Protein AF-A0A1B9I1K2-F1 (afdb_monomer_lite)

pLDDT: mean 74.82, std 20.86, range [28.86, 96.25]

Sequence (168 aa):
MLISPSKIHSNLISLLSTNYKKGPHTALLIYPNGQLVSSANLPSDDYEDDDEDNQSNGKLKGQEELEEEEEEEEPYLEIQERFRLLLGLASQWDRQDSGKMECELGKLHFKFIQLPISPLVSSIGKESLPSVKNQFIDGFILILNSTKNVEWKILLNKSEEFKKNWDS

Structure (mmCIF, N/CA/C/O backbone):
data_AF-A0A1B9I1K2-F1
#
_entry.id   AF-A0A1B9I1K2-F1
#
loop_
_atom_site.group_PDB
_atom_site.id
_atom_site.type_symbol
_atom_site.label_atom_id
_atom_site.label_alt_id
_atom_site.label_comp_id
_atom_site.label_asym_id
_atom_site.label_entity_id
_atom_site.label_seq_id
_atom_site.pdbx_PDB_ins_code
_atom_site.Cartn_x
_atom_site.Cartn_y
_atom_site.Cartn_z
_atom_site.occupancy
_atom_site.B_iso_or_equiv
_atom_site.auth_seq_id
_atom_site.auth_comp_id
_atom_site.auth_asym_id
_atom_site.auth_atom_id
_atom_site.pdbx_PDB_model_num
ATOM 1 N N . MET A 1 1 ? -15.874 9.527 14.634 1.00 48.28 1 MET A N 1
ATOM 2 C CA . MET A 1 1 ? -15.230 10.078 13.426 1.00 48.28 1 MET A CA 1
ATOM 3 C C . MET A 1 1 ? -15.673 9.206 12.260 1.00 48.28 1 MET A C 1
ATOM 5 O O . MET A 1 1 ? -15.314 8.038 12.232 1.00 48.28 1 MET A O 1
ATOM 9 N N . LEU A 1 2 ? -16.574 9.695 11.402 1.00 56.84 2 LEU A N 1
ATOM 10 C CA . LEU A 1 2 ? -16.981 8.955 10.202 1.00 56.84 2 LEU A CA 1
ATOM 11 C C . LEU A 1 2 ? -15.879 9.154 9.160 1.00 56.84 2 LEU A C 1
ATOM 13 O O . LEU A 1 2 ? -15.624 10.282 8.744 1.00 56.84 2 LEU A O 1
ATOM 17 N N . ILE A 1 3 ? -15.178 8.081 8.803 1.00 70.25 3 ILE A N 1
ATOM 18 C CA . ILE A 1 3 ? -14.102 8.139 7.815 1.00 70.25 3 ILE A CA 1
ATOM 19 C C . ILE A 1 3 ? -14.754 8.203 6.428 1.00 70.25 3 ILE A C 1
ATOM 21 O O . ILE A 1 3 ? -15.474 7.289 6.037 1.00 70.25 3 ILE A O 1
ATOM 25 N N . SER A 1 4 ? -14.538 9.301 5.699 1.00 83.62 4 SER A N 1
ATOM 26 C CA . SER A 1 4 ? -15.088 9.482 4.350 1.00 83.62 4 SER A CA 1
ATOM 27 C C . SER A 1 4 ? -14.303 8.646 3.328 1.00 83.62 4 SER A C 1
ATOM 29 O O . SER A 1 4 ? -13.087 8.842 3.226 1.00 83.62 4 SER A O 1
ATOM 31 N N . PRO A 1 5 ? -14.960 7.779 2.529 1.00 85.38 5 PRO A N 1
ATOM 32 C CA . PRO A 1 5 ? -14.295 7.003 1.478 1.00 85.38 5 PRO A CA 1
ATOM 33 C C . PRO A 1 5 ? -13.502 7.872 0.495 1.00 85.38 5 PRO A C 1
ATOM 35 O O . PRO A 1 5 ? -12.379 7.527 0.133 1.00 85.38 5 PRO A O 1
ATOM 38 N N . SER A 1 6 ? -14.036 9.042 0.130 1.00 87.25 6 SER A N 1
ATOM 39 C CA . SER A 1 6 ? -13.354 9.993 -0.753 1.00 87.25 6 SER A CA 1
ATOM 40 C C . SER A 1 6 ? -12.082 10.553 -0.114 1.00 87.25 6 SER A C 1
ATOM 42 O O . SER A 1 6 ? -11.058 10.622 -0.782 1.00 87.25 6 SER A O 1
ATOM 44 N N . LYS A 1 7 ? -12.106 10.879 1.191 1.00 87.50 7 LYS A N 1
ATOM 45 C CA . LYS A 1 7 ? -10.910 11.356 1.916 1.00 87.50 7 LYS A CA 1
ATOM 46 C C . LYS A 1 7 ? -9.831 10.270 1.959 1.00 87.50 7 LYS A C 1
ATOM 48 O O . LYS A 1 7 ? -8.667 10.576 1.726 1.00 87.50 7 LYS A O 1
ATOM 53 N N . ILE A 1 8 ? -10.208 9.007 2.207 1.00 89.75 8 ILE A N 1
ATOM 54 C CA . ILE A 1 8 ? -9.259 7.879 2.167 1.00 89.75 8 ILE A CA 1
ATOM 55 C C . ILE A 1 8 ? -8.617 7.790 0.784 1.00 89.75 8 ILE A C 1
ATOM 57 O O . ILE A 1 8 ? -7.398 7.726 0.679 1.00 89.75 8 ILE A O 1
ATOM 61 N N . HIS A 1 9 ? -9.433 7.779 -0.269 1.00 91.38 9 HIS A N 1
ATOM 62 C CA . HIS A 1 9 ? -8.939 7.603 -1.627 1.00 91.38 9 HIS A CA 1
ATOM 63 C C . HIS A 1 9 ? -8.019 8.755 -2.060 1.00 91.38 9 HIS A C 1
ATOM 65 O O . HIS A 1 9 ? -6.927 8.498 -2.558 1.00 91.38 9 HIS A O 1
ATOM 71 N N . SER A 1 10 ? -8.387 10.011 -1.781 1.00 90.94 10 SER A N 1
ATOM 72 C CA . SER A 1 10 ? -7.520 11.171 -2.033 1.00 90.94 10 SER A CA 1
ATOM 73 C C . SER A 1 10 ? -6.195 11.087 -1.270 1.00 90.94 10 SER A C 1
ATOM 75 O O . SER A 1 10 ? -5.147 11.370 -1.846 1.00 90.94 10 SER A O 1
ATOM 77 N N . ASN A 1 11 ? -6.226 10.642 -0.009 1.00 92.25 11 ASN A N 1
ATOM 78 C CA . ASN A 1 11 ? -5.013 10.420 0.777 1.00 92.25 11 ASN A CA 1
ATOM 79 C C . ASN A 1 11 ? -4.145 9.290 0.210 1.00 92.25 11 ASN A C 1
ATOM 81 O O . ASN A 1 11 ? -2.932 9.368 0.327 1.00 92.25 11 ASN A O 1
ATOM 85 N N . LEU A 1 12 ? -4.729 8.235 -0.370 1.00 93.44 12 LEU A N 1
ATOM 86 C CA . LEU A 1 12 ? -3.958 7.169 -1.020 1.00 93.44 12 LEU A CA 1
ATOM 87 C C . LEU A 1 12 ? -3.314 7.665 -2.319 1.00 93.44 12 LEU A C 1
ATOM 89 O O . LEU A 1 12 ? -2.138 7.394 -2.543 1.00 93.44 12 LEU A O 1
ATOM 93 N N . ILE A 1 13 ? -4.047 8.429 -3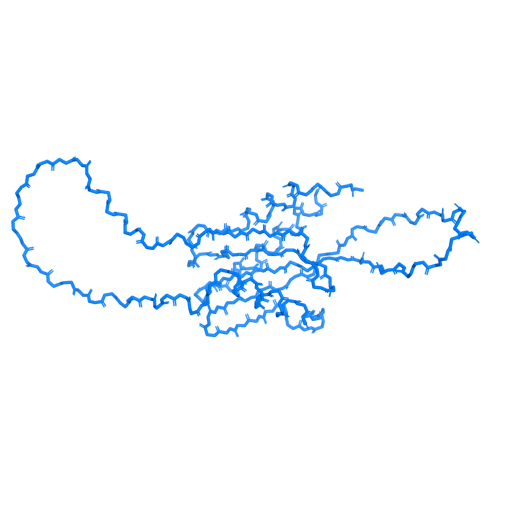.136 1.00 92.75 13 ILE A N 1
ATOM 94 C CA . ILE A 1 13 ? -3.522 9.020 -4.376 1.00 92.75 13 ILE A CA 1
ATOM 95 C C . ILE A 1 13 ? -2.326 9.934 -4.086 1.00 92.75 13 ILE A C 1
ATOM 97 O O . ILE A 1 13 ? -1.327 9.860 -4.793 1.00 92.75 13 ILE A O 1
ATOM 101 N N . SER A 1 14 ? -2.375 10.754 -3.030 1.00 92.88 14 SER A N 1
ATOM 102 C CA . SER A 1 14 ? -1.276 11.679 -2.702 1.00 92.88 14 SER A CA 1
ATOM 103 C C . SER A 1 14 ? 0.032 10.983 -2.291 1.00 92.88 14 SER A C 1
ATOM 105 O O . SER A 1 14 ? 1.093 11.615 -2.234 1.00 92.88 14 SER A O 1
ATOM 107 N N . LEU A 1 15 ? -0.017 9.684 -1.979 1.00 92.50 15 LEU A N 1
ATOM 108 C CA . LEU A 1 15 ? 1.186 8.896 -1.709 1.00 92.50 15 LEU A CA 1
ATOM 109 C C . L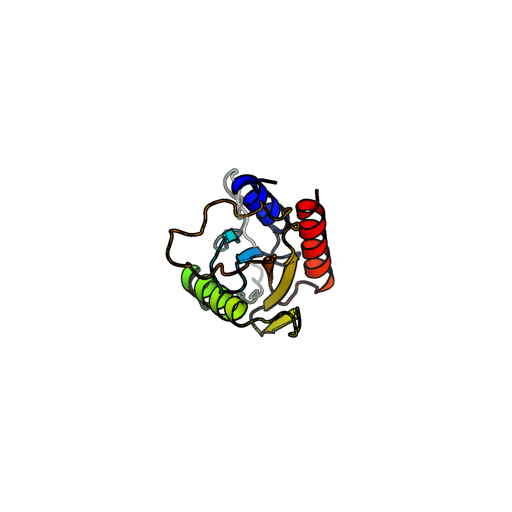EU A 1 15 ? 1.903 8.479 -2.987 1.00 92.50 15 LEU A C 1
ATOM 111 O O . LEU A 1 15 ? 3.113 8.246 -2.929 1.00 92.50 15 LEU A O 1
ATOM 115 N N . LEU A 1 16 ? 1.170 8.371 -4.095 1.00 92.44 16 LEU A N 1
ATOM 116 C CA . LEU A 1 16 ? 1.683 7.840 -5.346 1.00 92.44 16 LEU A CA 1
ATOM 117 C C . LEU A 1 16 ? 2.622 8.839 -6.023 1.00 92.44 16 LEU A C 1
ATOM 119 O O . LEU A 1 16 ? 2.474 10.055 -5.893 1.00 92.44 16 LEU A O 1
ATOM 123 N N . SER A 1 17 ? 3.608 8.315 -6.746 1.00 87.00 17 SER A N 1
ATOM 124 C CA . SER A 1 17 ? 4.509 9.112 -7.571 1.00 87.00 17 SER A CA 1
ATOM 125 C C . SER A 1 17 ? 4.275 8.803 -9.038 1.00 87.00 17 SER A C 1
ATOM 127 O O . SER A 1 17 ? 4.357 7.646 -9.437 1.00 87.00 17 SER A O 1
ATOM 129 N N . THR A 1 18 ? 4.052 9.845 -9.839 1.00 83.56 18 THR A N 1
ATOM 130 C CA . THR A 1 18 ? 3.969 9.741 -11.305 1.00 83.56 18 THR A CA 1
ATOM 131 C C . THR A 1 18 ? 5.257 9.205 -11.925 1.00 83.56 18 THR A C 1
ATOM 133 O O . THR A 1 18 ? 5.226 8.617 -12.994 1.00 83.56 18 THR A O 1
ATOM 136 N N . ASN A 1 19 ? 6.392 9.344 -11.233 1.00 82.56 19 ASN A N 1
ATOM 137 C CA . ASN A 1 19 ? 7.640 8.703 -11.615 1.00 82.56 19 ASN A CA 1
ATOM 138 C C . ASN A 1 19 ? 7.861 7.448 -10.755 1.00 82.56 19 ASN A C 1
ATOM 140 O O . ASN A 1 19 ? 8.227 7.536 -9.579 1.00 82.56 19 ASN A O 1
ATOM 144 N N . TYR A 1 20 ? 7.690 6.277 -11.366 1.00 77.94 20 TYR A N 1
ATOM 145 C CA . TYR A 1 20 ? 7.806 4.963 -10.722 1.00 77.94 20 TYR A CA 1
ATOM 146 C C . TYR A 1 20 ? 9.206 4.656 -10.156 1.00 77.94 20 TYR A C 1
ATOM 148 O O . TYR A 1 20 ? 9.345 3.772 -9.306 1.00 77.94 20 TYR A O 1
ATOM 156 N N . LYS A 1 21 ? 10.246 5.394 -10.575 1.00 80.06 21 LYS A N 1
ATOM 157 C CA . LYS A 1 21 ? 11.607 5.316 -10.008 1.00 80.06 21 LYS A CA 1
ATOM 158 C C . LYS A 1 21 ? 11.746 6.140 -8.719 1.00 80.06 21 LYS A C 1
ATOM 160 O O . LYS A 1 21 ? 12.713 5.969 -7.981 1.00 80.06 21 LYS A O 1
ATOM 165 N N . LYS A 1 22 ? 10.793 7.033 -8.423 1.00 85.19 22 LYS A N 1
ATOM 166 C CA . LYS A 1 22 ? 10.856 7.990 -7.302 1.00 85.19 22 LYS A CA 1
ATOM 167 C C . LYS A 1 22 ? 9.892 7.691 -6.156 1.00 85.19 22 LYS A C 1
ATOM 169 O O . LYS A 1 22 ? 10.003 8.328 -5.111 1.00 85.19 22 LYS A O 1
ATOM 174 N N . GLY A 1 23 ? 8.960 6.753 -6.303 1.00 89.62 23 GLY A N 1
ATOM 175 C CA . GLY A 1 23 ? 8.005 6.452 -5.241 1.00 89.62 23 GLY A CA 1
ATOM 176 C C . GLY A 1 23 ? 7.058 5.299 -5.557 1.00 89.62 23 GLY A C 1
ATOM 177 O O . GLY A 1 23 ? 7.222 4.621 -6.569 1.00 89.62 23 GLY A O 1
ATOM 178 N N . PRO A 1 24 ? 6.080 5.045 -4.672 1.00 92.25 24 PRO A N 1
ATOM 179 C CA . PRO A 1 24 ? 5.112 3.983 -4.888 1.00 92.25 24 PRO A CA 1
ATOM 180 C C . PRO A 1 24 ? 4.176 4.329 -6.048 1.00 92.25 24 PRO A C 1
ATOM 182 O O . PRO A 1 24 ? 3.746 5.473 -6.185 1.00 92.25 24 PRO A O 1
ATOM 185 N N . HIS A 1 25 ? 3.840 3.329 -6.856 1.00 90.94 25 HIS A N 1
ATOM 186 C CA . HIS A 1 25 ? 2.877 3.454 -7.956 1.00 90.94 25 HIS A CA 1
ATOM 187 C C . HIS A 1 25 ? 1.503 2.875 -7.589 1.00 90.94 25 HIS A C 1
ATOM 189 O O . HIS A 1 25 ? 0.494 3.263 -8.172 1.00 90.94 25 HIS A O 1
ATOM 195 N N . THR A 1 26 ? 1.440 2.006 -6.572 1.00 92.19 26 THR A N 1
ATOM 196 C CA . THR A 1 26 ? 0.182 1.451 -6.052 1.00 92.19 26 THR A CA 1
ATOM 197 C C . THR A 1 26 ? 0.127 1.571 -4.532 1.00 92.19 26 THR A C 1
ATOM 199 O O . THR A 1 26 ? 1.109 1.305 -3.837 1.00 92.19 26 THR A O 1
ATOM 202 N N . ALA A 1 27 ? -1.041 1.933 -4.006 1.00 94.62 27 ALA A N 1
ATOM 203 C CA . ALA A 1 27 ? -1.323 1.994 -2.580 1.00 94.62 27 ALA A CA 1
ATOM 204 C C . ALA A 1 27 ? -2.661 1.313 -2.274 1.00 94.62 27 ALA A C 1
ATOM 206 O O . ALA A 1 27 ? -3.674 1.594 -2.918 1.00 94.62 27 ALA A O 1
ATOM 207 N N . LEU A 1 28 ? -2.677 0.432 -1.277 1.00 94.75 28 LEU A N 1
ATOM 208 C CA . LEU A 1 28 ? -3.863 -0.307 -0.848 1.00 94.75 28 LEU A CA 1
ATOM 209 C C . LEU A 1 28 ? -4.120 -0.057 0.632 1.00 94.75 28 LEU A C 1
ATOM 211 O O . LEU A 1 28 ? -3.190 -0.017 1.434 1.00 94.75 28 LEU A O 1
ATOM 215 N N . LEU A 1 29 ? -5.390 0.049 0.998 1.00 93.88 29 LEU A N 1
ATOM 216 C CA . LEU A 1 29 ? -5.847 -0.017 2.374 1.00 93.88 29 LEU A CA 1
ATOM 217 C C . LEU A 1 29 ? -6.770 -1.224 2.500 1.00 93.88 29 LEU A C 1
ATOM 219 O O . LEU A 1 29 ? -7.798 -1.295 1.821 1.00 93.88 29 LEU A O 1
ATOM 223 N N . ILE A 1 30 ? -6.404 -2.169 3.359 1.00 91.69 30 ILE A N 1
ATOM 224 C CA . ILE A 1 30 ? -7.164 -3.401 3.574 1.00 91.69 30 ILE A CA 1
ATOM 225 C C . ILE A 1 30 ? -7.495 -3.589 5.051 1.00 91.69 30 ILE A C 1
ATOM 227 O O . ILE A 1 30 ? -6.826 -3.066 5.944 1.00 91.69 30 ILE A O 1
ATOM 231 N N . TYR A 1 31 ? -8.522 -4.378 5.315 1.00 88.75 31 TYR A N 1
ATOM 232 C CA . TYR A 1 31 ? -8.743 -4.975 6.620 1.00 88.75 31 TYR A CA 1
ATOM 233 C C . TYR A 1 31 ? -7.724 -6.099 6.881 1.00 88.75 31 TYR A C 1
ATOM 235 O O . TYR A 1 31 ? -7.269 -6.741 5.933 1.00 88.75 31 TYR A O 1
ATOM 243 N N . PRO A 1 32 ? -7.427 -6.429 8.153 1.00 84.44 32 PRO A N 1
ATOM 244 C CA . PRO A 1 32 ? -6.553 -7.555 8.500 1.00 84.44 32 PRO A CA 1
ATOM 245 C C . PRO A 1 32 ? -7.024 -8.923 7.986 1.00 84.44 32 PRO A C 1
ATOM 247 O O . PRO A 1 32 ? -6.243 -9.857 7.917 1.00 84.44 32 PRO A O 1
ATOM 250 N N . ASN A 1 33 ? -8.300 -9.056 7.618 1.00 83.38 33 ASN A N 1
ATOM 251 C CA . ASN A 1 33 ? -8.848 -10.265 7.000 1.00 83.38 33 ASN A CA 1
ATOM 252 C C . ASN A 1 33 ? -8.639 -10.319 5.469 1.00 83.38 33 ASN A C 1
ATOM 254 O O . ASN A 1 33 ? -9.225 -11.176 4.811 1.00 83.38 33 ASN A O 1
ATOM 258 N N . GLY A 1 34 ? -7.879 -9.382 4.890 1.00 82.81 34 GLY A N 1
ATOM 259 C CA . GLY A 1 34 ? -7.617 -9.301 3.452 1.00 82.81 34 GLY A CA 1
ATOM 260 C C . GLY A 1 34 ? -8.689 -8.572 2.635 1.00 82.81 34 GLY A C 1
ATOM 261 O O . GLY A 1 34 ? -8.547 -8.455 1.419 1.00 82.81 34 GLY A O 1
ATOM 262 N N . GLN A 1 35 ? -9.762 -8.066 3.254 1.00 87.44 35 GLN A N 1
ATOM 263 C CA . GLN A 1 35 ? -10.804 -7.334 2.527 1.00 87.44 35 GLN A CA 1
ATOM 264 C C . GLN A 1 35 ? -10.332 -5.928 2.142 1.00 87.44 35 GLN A C 1
ATOM 266 O O . GLN A 1 35 ? -9.890 -5.154 2.990 1.00 87.44 35 GLN A O 1
ATOM 271 N N . LEU A 1 36 ? -10.471 -5.576 0.863 1.00 89.69 36 LEU A N 1
ATOM 272 C CA . LEU A 1 36 ? -10.118 -4.254 0.351 1.00 89.69 36 LEU A CA 1
ATOM 273 C C . LEU A 1 36 ? -11.063 -3.172 0.891 1.00 89.69 36 LEU A C 1
ATOM 275 O O . LEU A 1 36 ? -12.282 -3.303 0.804 1.00 89.69 36 LEU A O 1
ATOM 279 N N . VAL A 1 37 ? -10.487 -2.080 1.397 1.00 90.62 37 VAL A N 1
ATOM 280 C CA . VAL A 1 37 ? -11.214 -0.871 1.818 1.00 90.62 37 VAL A CA 1
ATOM 281 C C . VAL A 1 37 ? -11.146 0.186 0.726 1.00 90.62 37 VAL A C 1
ATOM 283 O O . VAL A 1 37 ? -12.161 0.756 0.338 1.00 90.62 37 VAL A O 1
ATOM 286 N N . SER A 1 38 ? -9.933 0.473 0.254 1.00 92.56 38 SER A N 1
ATOM 287 C CA . SER A 1 38 ? -9.676 1.448 -0.801 1.00 92.56 38 SER A CA 1
ATOM 288 C C . SER A 1 38 ? -8.341 1.150 -1.475 1.00 92.56 38 SER A C 1
ATOM 290 O O . SER A 1 38 ? -7.433 0.590 -0.862 1.00 92.56 38 SER A O 1
ATOM 292 N N . SER A 1 39 ? -8.223 1.534 -2.737 1.00 92.62 39 SER A N 1
ATOM 293 C CA . SER A 1 39 ? -7.016 1.378 -3.543 1.00 92.62 39 SER A CA 1
ATOM 294 C C . SER A 1 39 ? -6.792 2.622 -4.381 1.00 92.62 39 SER A C 1
ATOM 296 O O . SER A 1 39 ? -7.748 3.242 -4.850 1.00 92.62 39 SER A O 1
ATOM 298 N N . ALA A 1 40 ? -5.530 2.946 -4.612 1.00 91.94 40 ALA A N 1
ATOM 299 C CA . ALA A 1 40 ? -5.107 3.896 -5.619 1.00 91.94 40 ALA A CA 1
ATOM 300 C C . ALA A 1 40 ? -3.981 3.257 -6.431 1.00 91.94 40 ALA A C 1
ATOM 302 O O . ALA A 1 40 ? -3.072 2.641 -5.873 1.00 91.94 40 ALA A O 1
ATOM 303 N N . ASN A 1 41 ? -4.063 3.389 -7.747 1.00 89.56 41 ASN A N 1
ATOM 304 C CA . ASN A 1 41 ? -3.035 2.944 -8.667 1.00 89.56 41 ASN A CA 1
ATOM 305 C C . ASN A 1 41 ? -2.877 4.015 -9.734 1.00 89.56 41 ASN A C 1
ATOM 307 O O . ASN A 1 41 ? -3.886 4.533 -10.217 1.00 89.56 41 ASN A O 1
ATOM 311 N N . LEU A 1 42 ? -1.641 4.334 -10.090 1.00 82.94 42 LEU A N 1
ATOM 312 C CA . LEU A 1 42 ? -1.400 5.057 -11.327 1.00 82.94 42 LEU A CA 1
ATOM 313 C C . LEU A 1 42 ? -1.519 4.048 -12.471 1.00 82.94 42 LEU A C 1
ATOM 315 O O . LEU A 1 42 ? -1.013 2.927 -12.321 1.00 82.94 42 LEU A O 1
ATOM 319 N N . PRO A 1 43 ? -2.235 4.379 -13.561 1.00 66.50 43 PRO A N 1
ATOM 320 C CA . PRO A 1 43 ? -2.159 3.558 -14.753 1.00 66.50 43 PRO A CA 1
ATOM 321 C C . PRO A 1 43 ? -0.676 3.400 -15.095 1.00 66.50 43 PRO A C 1
ATOM 323 O O . PRO A 1 43 ? 0.106 4.349 -15.020 1.00 66.50 43 PRO A O 1
ATOM 326 N N . SER A 1 44 ? -0.273 2.155 -15.333 1.00 58.75 44 SER A N 1
ATOM 327 C CA . SER A 1 44 ? 0.940 1.911 -16.096 1.00 58.75 44 SER A CA 1
ATOM 328 C C . SER A 1 44 ? 0.538 2.356 -17.489 1.00 58.75 44 SER A C 1
ATOM 330 O O . SER A 1 44 ? -0.090 1.571 -18.188 1.00 58.75 44 SER A O 1
ATOM 332 N N . ASP A 1 45 ? 0.681 3.645 -17.789 1.00 47.91 45 ASP A N 1
ATOM 333 C CA . ASP A 1 45 ? 0.520 4.079 -19.165 1.00 47.91 45 ASP A CA 1
ATOM 334 C C . ASP A 1 45 ? 1.552 3.264 -19.941 1.00 47.91 45 ASP A C 1
ATOM 336 O O . ASP A 1 45 ? 2.735 3.228 -19.577 1.00 47.91 45 ASP A O 1
ATOM 340 N N . ASP A 1 46 ? 1.040 2.491 -20.898 1.00 42.66 46 ASP A N 1
ATOM 341 C CA . ASP A 1 46 ? 1.831 1.883 -21.952 1.00 42.66 46 ASP A CA 1
ATOM 342 C C . ASP A 1 46 ? 2.811 2.940 -22.457 1.00 42.66 46 ASP A C 1
ATOM 344 O O . ASP A 1 46 ? 2.479 4.125 -22.469 1.00 42.66 46 ASP A O 1
ATOM 348 N N . TYR A 1 47 ? 4.016 2.508 -22.811 1.00 46.12 47 TYR A N 1
ATOM 349 C CA . TYR A 1 47 ? 5.084 3.315 -23.384 1.00 46.12 47 TYR A CA 1
ATOM 350 C C . TYR A 1 47 ? 4.565 4.196 -24.534 1.00 46.12 47 TYR A C 1
ATOM 352 O O . TYR A 1 47 ? 4.667 3.845 -25.705 1.00 46.12 47 TYR A O 1
ATOM 360 N N . GLU A 1 48 ? 4.005 5.355 -24.215 1.00 37.88 48 GLU A N 1
ATOM 361 C CA . GLU A 1 48 ? 4.039 6.501 -25.093 1.00 37.88 48 GLU A CA 1
ATOM 362 C C . GLU A 1 48 ? 5.388 7.137 -24.791 1.00 37.88 48 GLU A C 1
ATOM 364 O O . GLU A 1 48 ? 5.573 7.867 -23.813 1.00 37.88 48 GLU A O 1
ATOM 369 N N . ASP A 1 49 ? 6.363 6.750 -25.621 1.00 35.44 49 ASP A N 1
ATOM 370 C CA . ASP A 1 49 ? 7.351 7.700 -26.106 1.00 35.44 49 ASP A CA 1
ATOM 371 C C . ASP A 1 49 ? 6.646 9.049 -26.219 1.00 35.44 49 ASP A C 1
ATOM 373 O O . ASP A 1 49 ? 5.667 9.200 -26.958 1.00 35.44 49 ASP A O 1
ATOM 377 N N . ASP A 1 50 ? 7.129 10.014 -25.452 1.00 36.84 50 ASP A N 1
ATOM 378 C CA . ASP A 1 50 ? 6.781 11.417 -25.606 1.00 36.84 50 ASP A CA 1
ATOM 379 C C . ASP A 1 50 ? 7.461 11.908 -26.904 1.00 36.84 50 ASP A C 1
ATOM 381 O O . ASP A 1 50 ? 8.285 12.821 -26.906 1.00 36.84 50 ASP A O 1
ATOM 385 N N . ASP A 1 51 ? 7.139 11.267 -28.033 1.00 38.19 51 ASP A N 1
ATOM 386 C CA . ASP A 1 51 ? 7.283 11.820 -29.370 1.00 38.19 51 ASP A CA 1
ATOM 387 C C . ASP A 1 51 ? 6.181 12.881 -29.513 1.00 38.19 51 ASP A C 1
ATOM 389 O O . ASP A 1 51 ? 5.184 12.736 -30.230 1.00 38.19 51 ASP A O 1
ATOM 393 N N . GLU A 1 52 ? 6.370 14.004 -28.815 1.00 40.19 52 GLU A N 1
ATOM 394 C CA . GLU A 1 52 ? 5.777 15.277 -29.206 1.00 40.19 52 GLU A CA 1
ATOM 395 C C . GLU A 1 52 ? 6.391 15.701 -30.548 1.00 40.19 52 GLU A C 1
ATOM 397 O O . GLU A 1 52 ? 7.176 16.644 -30.631 1.00 40.19 52 GLU A O 1
ATOM 402 N N . ASP A 1 53 ? 6.007 15.026 -31.632 1.00 40.19 53 ASP A N 1
ATOM 403 C CA . ASP A 1 53 ? 6.306 15.491 -32.977 1.00 40.19 53 ASP A CA 1
ATOM 404 C C . ASP A 1 53 ? 5.055 15.479 -33.852 1.00 40.19 53 ASP A C 1
ATOM 406 O O . ASP A 1 53 ? 4.793 14.608 -34.685 1.00 40.19 53 ASP A O 1
ATOM 410 N N . ASN A 1 54 ? 4.251 16.532 -33.680 1.00 37.94 54 ASN A N 1
ATOM 411 C CA . ASN A 1 54 ? 3.404 16.995 -34.767 1.00 37.94 54 ASN A CA 1
ATOM 412 C C . ASN A 1 54 ? 3.110 18.497 -34.691 1.00 37.94 54 ASN A C 1
ATOM 414 O O . ASN A 1 54 ? 1.988 18.913 -34.405 1.00 37.94 54 ASN A O 1
ATOM 418 N N . GLN A 1 55 ? 4.122 19.314 -35.010 1.00 39.06 55 GLN A N 1
ATOM 419 C CA . GLN A 1 55 ? 3.989 20.418 -35.976 1.00 39.06 55 GLN A CA 1
ATOM 420 C C . GLN A 1 55 ? 5.324 21.160 -36.175 1.00 39.06 55 GLN A C 1
ATOM 422 O O . GLN A 1 55 ? 5.604 22.146 -35.502 1.00 39.06 55 GLN A O 1
ATOM 427 N N . SER A 1 56 ? 6.113 20.783 -37.186 1.00 33.97 56 SER A N 1
ATOM 428 C CA . SER A 1 56 ? 6.490 21.699 -38.281 1.00 33.97 56 SER A CA 1
ATOM 429 C C . SER A 1 56 ? 7.503 21.088 -39.259 1.00 33.97 56 SER A C 1
ATOM 431 O O . SER A 1 56 ? 8.480 20.447 -38.905 1.00 33.97 56 SER A O 1
ATOM 433 N N . ASN A 1 57 ? 7.232 21.321 -40.542 1.00 39.47 57 ASN A N 1
ATOM 434 C CA . ASN A 1 57 ? 8.061 21.024 -41.709 1.00 39.47 57 ASN A CA 1
ATOM 435 C C . ASN A 1 57 ? 9.586 21.196 -41.530 1.00 39.47 57 ASN A C 1
ATOM 437 O O . ASN A 1 57 ? 10.042 22.307 -41.264 1.00 39.47 57 ASN A O 1
ATOM 441 N N . GLY A 1 58 ? 10.362 20.208 -41.998 1.00 30.58 58 GLY A N 1
ATOM 442 C CA . GLY A 1 58 ? 11.622 20.489 -42.703 1.00 30.58 58 GLY A CA 1
ATOM 443 C C . GLY A 1 58 ? 12.748 19.463 -42.554 1.00 30.58 58 GLY A C 1
ATOM 444 O O . GLY A 1 58 ? 13.468 19.486 -41.572 1.00 30.58 58 GLY A O 1
ATOM 445 N N . LYS A 1 59 ? 12.957 18.649 -43.604 1.00 38.94 59 LYS A N 1
ATOM 446 C CA . LYS A 1 59 ? 14.234 18.038 -44.056 1.00 38.94 59 LYS A CA 1
ATOM 447 C C . LYS A 1 59 ? 15.448 18.148 -43.104 1.00 38.94 59 LYS A C 1
ATOM 449 O O . LYS A 1 59 ? 16.037 19.222 -43.049 1.00 38.94 59 LYS A O 1
ATOM 454 N N . LEU A 1 60 ? 16.011 17.007 -42.685 1.00 32.09 60 LEU A N 1
ATOM 455 C CA . LEU A 1 60 ? 17.405 16.618 -42.985 1.00 32.09 60 LEU A CA 1
ATOM 456 C C . LEU A 1 60 ? 17.729 15.184 -42.527 1.00 32.09 60 LEU A C 1
ATOM 458 O O . LEU A 1 60 ? 17.248 14.705 -41.514 1.00 32.09 60 LEU A O 1
ATOM 462 N N . LYS A 1 61 ? 18.544 14.516 -43.351 1.00 39.66 61 LYS A N 1
ATOM 463 C CA . LYS A 1 61 ? 19.156 13.194 -43.159 1.00 39.66 61 LYS A CA 1
ATOM 464 C C . LYS A 1 61 ? 20.133 13.196 -41.977 1.00 39.66 61 LYS A C 1
ATOM 466 O O . LYS A 1 61 ? 20.900 14.147 -41.865 1.00 39.66 61 LYS A O 1
ATOM 471 N N . GLY A 1 62 ? 20.252 12.073 -41.274 1.00 28.86 62 GLY A N 1
ATOM 472 C CA . GLY A 1 62 ? 21.395 11.802 -40.399 1.00 28.86 62 GLY A CA 1
ATOM 473 C C . GLY A 1 62 ? 21.245 10.475 -39.670 1.00 28.86 62 GLY A C 1
ATOM 474 O O . GLY A 1 62 ? 20.430 10.357 -38.775 1.00 28.86 62 GLY A O 1
ATOM 475 N N . GLN A 1 63 ? 21.990 9.483 -40.130 1.00 41.38 63 GLN A N 1
ATOM 476 C CA . GLN A 1 63 ? 22.138 8.138 -39.589 1.00 41.38 63 GLN A CA 1
ATOM 477 C C . GLN A 1 63 ? 23.071 8.198 -38.373 1.00 41.38 63 GLN A C 1
ATOM 479 O O . GLN A 1 63 ? 24.197 8.638 -38.568 1.00 41.38 63 GLN A O 1
ATOM 484 N N . GLU A 1 64 ? 22.650 7.750 -37.187 1.00 34.12 64 GLU A N 1
ATOM 485 C CA . GLU A 1 64 ? 23.559 7.343 -36.103 1.00 34.12 64 GLU A CA 1
ATOM 486 C C . GLU A 1 64 ? 22.818 6.450 -35.084 1.00 34.12 64 GLU A C 1
ATOM 488 O O . GLU A 1 64 ? 21.754 6.789 -34.581 1.00 34.12 64 GLU A O 1
ATOM 493 N N . GLU A 1 65 ? 23.380 5.251 -34.947 1.00 37.81 65 GLU A N 1
ATOM 494 C CA . GLU A 1 65 ? 23.214 4.156 -33.983 1.00 37.81 65 GLU A CA 1
ATOM 495 C C . GLU A 1 65 ? 22.251 4.398 -32.801 1.00 37.81 65 GLU A C 1
ATOM 497 O O . GLU A 1 65 ? 22.602 5.033 -31.811 1.00 37.81 65 GLU A O 1
ATOM 502 N N . LEU A 1 66 ? 21.049 3.811 -32.889 1.00 35.09 66 LEU A N 1
ATOM 503 C CA . LEU A 1 66 ? 20.193 3.553 -31.729 1.00 35.09 66 LEU A CA 1
ATOM 504 C C . LEU A 1 66 ? 20.867 2.458 -30.897 1.00 35.09 66 LEU A C 1
ATOM 506 O O . LEU A 1 66 ? 20.877 1.289 -31.287 1.00 35.09 66 LEU A O 1
ATOM 510 N N . GLU A 1 67 ? 21.482 2.870 -29.792 1.00 37.62 67 GLU A N 1
ATOM 511 C CA . GLU A 1 67 ? 21.786 1.987 -28.673 1.00 37.62 67 GLU A CA 1
ATOM 512 C C . GLU A 1 67 ? 20.482 1.270 -28.291 1.00 37.62 67 GLU A C 1
ATOM 514 O O . GLU A 1 67 ? 19.458 1.916 -28.075 1.00 37.62 67 GLU A O 1
ATOM 519 N N . GLU A 1 68 ? 20.507 -0.064 -28.289 1.00 39.72 68 GLU A N 1
ATOM 520 C CA . GLU A 1 68 ? 19.440 -0.906 -27.749 1.00 39.72 68 GLU A CA 1
ATOM 521 C C . GLU A 1 68 ? 19.289 -0.557 -26.259 1.00 39.72 68 GLU A C 1
ATOM 523 O O . GLU A 1 68 ? 19.965 -1.128 -25.401 1.00 39.72 68 GLU A O 1
ATOM 528 N N . GLU A 1 69 ? 18.456 0.439 -25.944 1.00 41.56 69 GLU A N 1
ATOM 529 C CA . GLU A 1 69 ? 17.922 0.598 -24.599 1.00 41.56 69 GLU A CA 1
ATOM 530 C C . GLU A 1 69 ? 17.189 -0.705 -24.287 1.00 41.56 69 GLU A C 1
ATOM 532 O O . GLU A 1 69 ? 16.278 -1.101 -25.012 1.00 41.56 69 GLU A O 1
ATOM 537 N N . GLU A 1 70 ? 17.665 -1.414 -23.259 1.00 42.66 70 GLU A N 1
ATOM 538 C CA . GLU A 1 70 ? 17.023 -2.607 -22.722 1.00 42.66 70 GLU A CA 1
ATOM 539 C C . GLU A 1 70 ? 15.543 -2.277 -22.497 1.00 42.66 70 GLU A C 1
ATOM 541 O O . GLU A 1 70 ? 15.204 -1.593 -21.529 1.00 42.66 70 GLU A O 1
ATOM 546 N N . GLU A 1 71 ? 14.679 -2.731 -23.411 1.00 47.44 71 GLU A N 1
ATOM 547 C CA . GLU A 1 71 ? 13.236 -2.774 -23.216 1.00 47.44 71 GLU A CA 1
ATOM 548 C C . GLU A 1 71 ? 13.030 -3.473 -21.869 1.00 47.44 71 GLU A C 1
ATOM 550 O O . GLU A 1 71 ? 13.239 -4.682 -21.744 1.00 47.44 71 GLU A O 1
ATOM 555 N N . GLU A 1 72 ? 12.739 -2.694 -20.819 1.00 55.28 72 GLU A N 1
ATOM 556 C CA . GLU A 1 72 ? 12.391 -3.232 -19.509 1.00 55.28 72 GLU A CA 1
ATOM 557 C C . GLU A 1 72 ? 11.156 -4.107 -19.754 1.00 55.28 72 GLU A C 1
ATOM 559 O O . GLU A 1 72 ? 10.067 -3.568 -19.936 1.00 55.28 72 GLU A O 1
ATOM 564 N N . GLU A 1 73 ? 11.368 -5.429 -19.850 1.00 52.28 73 GLU A N 1
ATOM 565 C CA . GLU A 1 73 ? 10.359 -6.444 -20.173 1.00 52.28 73 GLU A CA 1
ATOM 566 C C . GLU A 1 73 ? 9.008 -6.090 -19.549 1.00 52.28 73 GLU A C 1
ATOM 568 O O . GLU A 1 73 ? 8.916 -5.854 -18.336 1.00 52.28 73 GLU A O 1
ATOM 573 N N . GLU A 1 74 ? 7.964 -6.078 -20.385 1.00 50.44 74 GLU A N 1
ATOM 574 C CA . GLU A 1 74 ? 6.586 -5.861 -19.956 1.00 50.44 74 GLU A CA 1
ATOM 575 C C . GLU A 1 74 ? 6.288 -6.660 -18.675 1.00 50.44 74 GLU A C 1
ATOM 577 O O . GLU A 1 74 ? 6.670 -7.831 -18.549 1.00 50.44 74 GLU A O 1
ATOM 582 N N . PRO A 1 75 ? 5.591 -6.065 -17.690 1.00 60.25 75 PRO A N 1
ATOM 583 C CA . PRO A 1 75 ? 5.279 -6.762 -16.457 1.00 60.25 75 PRO A CA 1
ATOM 584 C C . PRO A 1 75 ? 4.483 -8.034 -16.771 1.00 60.25 75 PRO A C 1
ATOM 586 O O . PRO A 1 75 ? 3.336 -7.953 -17.194 1.00 60.25 75 PRO A O 1
ATOM 589 N N . TYR A 1 76 ? 5.076 -9.197 -16.473 1.00 65.62 76 TYR A N 1
ATOM 590 C CA . TYR A 1 76 ? 4.580 -10.565 -16.716 1.00 65.62 76 TYR A CA 1
ATOM 591 C C . TYR A 1 76 ? 3.136 -10.888 -16.265 1.00 65.62 76 TYR A C 1
ATOM 593 O O . TYR A 1 76 ? 2.672 -12.012 -16.444 1.00 65.62 76 TYR A O 1
ATOM 601 N N . LEU A 1 77 ? 2.439 -9.955 -15.613 1.00 73.81 77 LEU A N 1
ATOM 602 C CA . LEU A 1 77 ? 1.111 -10.131 -15.041 1.00 73.81 77 LEU A CA 1
ATOM 603 C C . LEU A 1 77 ? 0.184 -8.983 -15.446 1.00 73.81 77 LEU A C 1
ATOM 605 O O . LEU A 1 77 ? 0.490 -7.801 -15.242 1.00 73.81 77 LEU A O 1
ATOM 609 N N . GLU A 1 78 ? -1.024 -9.345 -15.866 1.00 80.50 78 GLU A N 1
ATOM 610 C CA . GLU A 1 78 ? -2.103 -8.397 -16.135 1.00 80.50 78 GLU A CA 1
ATOM 611 C C . GLU A 1 78 ? -2.450 -7.572 -14.887 1.0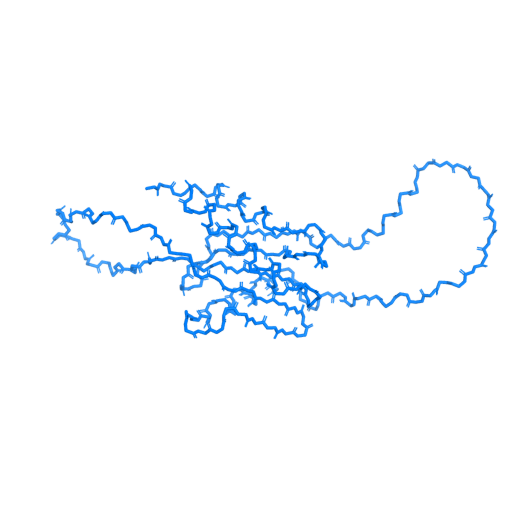0 80.50 78 GLU A C 1
ATOM 613 O O . GLU A 1 78 ? -2.270 -8.016 -13.748 1.00 80.50 78 GLU A O 1
ATOM 618 N N . ILE A 1 79 ? -3.015 -6.370 -15.061 1.00 77.94 79 ILE A N 1
ATOM 619 C CA . ILE A 1 79 ? -3.358 -5.461 -13.940 1.00 77.94 79 ILE A CA 1
ATOM 620 C C . ILE A 1 79 ? -4.180 -6.184 -12.856 1.00 77.94 79 ILE A C 1
ATOM 622 O O . ILE A 1 79 ? -3.917 -6.050 -11.658 1.00 77.94 79 ILE A O 1
ATOM 626 N N . GLN A 1 80 ? -5.164 -6.988 -13.266 1.00 81.81 80 GLN A N 1
ATOM 627 C CA . GLN A 1 8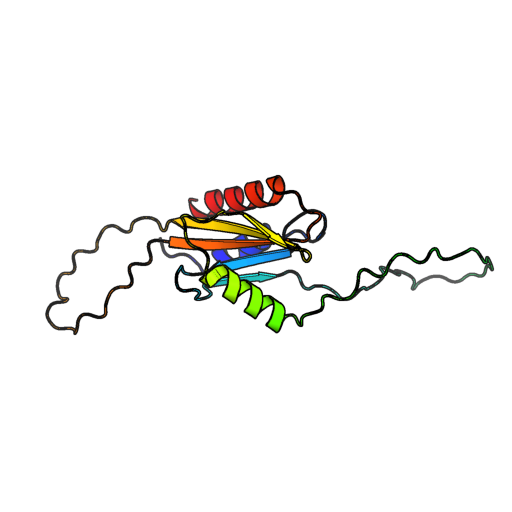0 ? -6.014 -7.736 -12.336 1.00 81.81 80 GLN A CA 1
ATOM 628 C C . GLN A 1 80 ? -5.257 -8.852 -11.607 1.00 81.81 80 GLN A C 1
ATOM 630 O O . GLN A 1 80 ? -5.551 -9.151 -10.451 1.00 81.81 80 GLN A O 1
ATOM 635 N N . GLU A 1 81 ? -4.298 -9.493 -12.267 1.00 83.94 81 GLU A N 1
ATOM 636 C CA . GLU A 1 81 ? -3.476 -10.554 -11.683 1.00 83.94 81 GLU A CA 1
ATOM 637 C C . GLU A 1 81 ? -2.472 -9.984 -10.692 1.00 83.94 81 GLU A C 1
ATOM 639 O O . GLU A 1 81 ? -2.382 -10.487 -9.573 1.00 83.94 81 GLU A O 1
ATOM 644 N N . ARG A 1 82 ? -1.829 -8.862 -11.041 1.00 81.25 82 ARG A N 1
ATOM 645 C CA . ARG A 1 82 ? -0.997 -8.077 -10.121 1.00 81.25 82 ARG A CA 1
ATOM 646 C C . ARG A 1 82 ? -1.784 -7.691 -8.878 1.00 81.25 82 ARG A C 1
ATOM 648 O O . ARG A 1 82 ? -1.326 -7.906 -7.759 1.00 81.25 82 ARG A O 1
ATOM 655 N N . PHE A 1 83 ? -3.004 -7.188 -9.052 1.00 82.81 83 PHE A N 1
ATOM 656 C CA . PHE A 1 83 ? -3.852 -6.805 -7.928 1.00 82.81 83 PHE A CA 1
ATOM 657 C C . PHE A 1 83 ? -4.232 -7.998 -7.037 1.00 82.81 83 PHE A C 1
ATOM 659 O O . PHE A 1 83 ? -4.161 -7.906 -5.811 1.00 82.81 83 PHE A O 1
ATOM 666 N N . ARG A 1 84 ? -4.590 -9.138 -7.643 1.00 87.44 84 ARG A N 1
ATOM 667 C CA . ARG A 1 84 ? -4.890 -10.383 -6.915 1.00 87.44 84 ARG A CA 1
ATOM 668 C C . ARG A 1 84 ? -3.676 -10.904 -6.150 1.00 87.44 84 ARG A C 1
ATOM 670 O O . ARG A 1 84 ? -3.828 -11.297 -4.996 1.00 87.44 84 ARG A O 1
ATOM 677 N N . LEU A 1 85 ? -2.490 -10.862 -6.755 1.00 87.31 85 LEU A N 1
ATOM 678 C CA . LEU A 1 85 ? -1.236 -11.240 -6.107 1.00 87.31 85 LEU A CA 1
ATOM 679 C C . LEU A 1 85 ? -0.948 -10.340 -4.901 1.00 87.31 85 LEU A C 1
ATOM 681 O O . LEU A 1 85 ? -0.714 -10.846 -3.806 1.00 87.31 85 LEU A O 1
ATOM 685 N N . LEU A 1 86 ? -1.025 -9.018 -5.080 1.00 87.12 86 LEU A N 1
ATOM 686 C CA . LEU A 1 86 ? -0.789 -8.043 -4.013 1.00 87.12 86 LEU A CA 1
ATOM 687 C C . LEU A 1 86 ? -1.740 -8.241 -2.834 1.00 87.12 86 LEU A C 1
ATOM 689 O O . LEU A 1 86 ? -1.295 -8.261 -1.689 1.00 87.12 86 LEU A O 1
ATOM 693 N N . LEU A 1 87 ? -3.035 -8.427 -3.102 1.00 87.44 87 LEU A N 1
ATOM 694 C CA . LEU A 1 87 ? -4.013 -8.734 -2.059 1.00 87.44 87 LEU A CA 1
ATOM 695 C C . LEU A 1 87 ? -3.727 -10.074 -1.378 1.00 87.44 87 LEU A C 1
ATOM 697 O O . LEU A 1 87 ? -3.830 -10.162 -0.156 1.00 87.44 87 LEU A O 1
ATOM 701 N N . GLY A 1 88 ? -3.341 -11.098 -2.143 1.00 87.69 88 GLY A N 1
ATOM 702 C CA . GLY A 1 88 ? -2.958 -12.402 -1.609 1.00 87.69 88 GLY A CA 1
ATOM 703 C C . GLY A 1 88 ? -1.792 -12.294 -0.628 1.00 87.69 88 GLY A C 1
ATOM 704 O O . GLY A 1 88 ? -1.904 -12.766 0.502 1.00 87.69 88 GLY A O 1
ATOM 705 N N . LEU A 1 89 ? -0.721 -11.599 -1.018 1.00 87.56 89 LEU A N 1
ATOM 706 C CA . LEU A 1 89 ? 0.442 -11.342 -0.164 1.00 87.56 89 LEU A CA 1
ATOM 707 C C . LEU A 1 89 ? 0.065 -10.514 1.067 1.00 87.56 89 LEU A C 1
ATOM 709 O O . LEU A 1 89 ? 0.425 -10.861 2.189 1.00 87.56 89 LEU A O 1
ATOM 713 N N . ALA A 1 90 ? -0.713 -9.449 0.874 1.00 85.31 90 ALA A N 1
ATOM 714 C CA . ALA A 1 90 ? -1.121 -8.574 1.962 1.00 85.31 90 ALA A CA 1
ATOM 715 C C . ALA A 1 90 ? -2.049 -9.259 2.974 1.00 85.31 90 ALA A C 1
ATOM 717 O O . ALA A 1 90 ? -1.995 -8.941 4.157 1.00 85.31 90 ALA A O 1
ATOM 718 N N . SER A 1 91 ? -2.871 -10.215 2.535 1.00 84.81 91 SER A N 1
ATOM 719 C CA . SER A 1 91 ? -3.761 -10.983 3.416 1.00 84.81 91 SER A CA 1
ATOM 720 C C . SER A 1 91 ? -3.030 -11.961 4.339 1.00 84.81 91 SER A C 1
ATOM 722 O O . SER A 1 91 ? -3.597 -12.389 5.340 1.00 84.81 91 SER A O 1
ATOM 724 N N . GLN A 1 92 ? -1.791 -12.323 4.000 1.00 87.50 92 GLN A N 1
ATOM 725 C CA . GLN A 1 92 ? -0.968 -13.246 4.785 1.00 87.50 92 GLN A CA 1
ATOM 726 C C . GLN A 1 92 ? -0.046 -12.525 5.770 1.00 87.50 92 GLN A C 1
ATOM 728 O O . GLN A 1 92 ? 0.527 -13.175 6.637 1.00 87.50 92 GLN A O 1
ATOM 733 N N . TRP A 1 93 ? 0.108 -11.207 5.632 1.00 89.62 93 TRP A N 1
ATOM 734 C CA . TRP A 1 93 ? 0.987 -10.409 6.477 1.00 89.62 93 TRP A CA 1
ATOM 735 C C . TRP A 1 93 ? 0.406 -10.239 7.886 1.00 89.62 93 TRP A C 1
ATOM 737 O O . TRP A 1 93 ? -0.731 -9.782 8.039 1.00 89.62 93 TRP A O 1
ATOM 747 N N . ASP A 1 94 ? 1.200 -10.540 8.916 1.00 85.56 94 ASP A N 1
ATOM 748 C CA . ASP A 1 94 ? 0.864 -10.278 10.317 1.00 85.56 94 ASP A CA 1
ATOM 749 C C . ASP A 1 94 ? 1.695 -9.119 10.900 1.00 85.56 94 ASP A C 1
ATOM 751 O O . ASP A 1 94 ? 2.782 -8.781 10.438 1.00 85.56 94 ASP A O 1
ATOM 755 N N . ARG A 1 95 ? 1.214 -8.505 11.987 1.00 82.44 95 ARG A N 1
ATOM 756 C CA . ARG A 1 95 ? 1.881 -7.373 12.661 1.00 82.44 95 ARG A CA 1
ATOM 757 C C . ARG A 1 95 ? 3.260 -7.713 13.219 1.00 82.44 95 ARG A C 1
ATOM 759 O O . ARG A 1 95 ? 4.025 -6.796 13.514 1.00 82.44 95 ARG A O 1
ATOM 766 N N . GLN A 1 96 ? 3.525 -8.995 13.452 1.00 85.69 96 GLN A N 1
ATOM 767 C CA . GLN A 1 96 ? 4.812 -9.480 13.948 1.00 85.69 96 GLN A CA 1
ATOM 768 C C . GLN A 1 96 ? 5.833 -9.652 12.819 1.00 85.69 96 GLN A C 1
ATOM 770 O O . GLN A 1 96 ? 7.032 -9.725 13.095 1.00 85.69 96 GLN A O 1
ATOM 775 N N . ASP A 1 97 ? 5.371 -9.681 11.569 1.00 87.50 97 ASP A N 1
ATOM 776 C CA . ASP A 1 97 ? 6.227 -9.840 10.407 1.00 87.50 97 ASP A CA 1
ATOM 777 C C . ASP A 1 97 ? 6.953 -8.538 10.061 1.00 87.50 97 ASP A C 1
ATOM 779 O O . ASP A 1 97 ? 6.628 -7.431 10.507 1.00 87.50 97 ASP A O 1
ATOM 783 N N . SER A 1 98 ? 7.966 -8.668 9.205 1.00 88.38 98 SER A N 1
ATOM 784 C CA . SER A 1 98 ? 8.637 -7.513 8.623 1.00 88.38 98 SER A CA 1
ATOM 785 C C . SER A 1 98 ? 7.625 -6.643 7.876 1.00 88.38 98 SER A C 1
ATOM 787 O O . SER A 1 98 ? 6.934 -7.104 6.971 1.00 88.38 98 SER A O 1
ATOM 789 N N . GLY A 1 99 ? 7.598 -5.344 8.178 1.00 91.75 99 GLY A N 1
ATOM 790 C CA . GLY A 1 99 ? 6.845 -4.362 7.389 1.00 91.75 99 GLY A CA 1
ATOM 791 C C . GLY A 1 99 ? 7.429 -4.116 5.993 1.00 91.75 99 GLY A C 1
ATOM 792 O O . GLY A 1 99 ? 6.954 -3.240 5.287 1.00 91.75 99 GLY A O 1
ATOM 793 N N . LYS A 1 100 ? 8.482 -4.835 5.599 1.00 94.50 100 LYS A N 1
ATOM 794 C CA . LYS A 1 100 ? 9.187 -4.686 4.325 1.00 94.50 100 LYS A CA 1
ATOM 795 C C . LYS A 1 100 ? 9.339 -6.047 3.663 1.00 94.50 100 LYS A C 1
ATOM 797 O O . LYS A 1 100 ? 9.839 -6.975 4.302 1.00 94.50 100 LYS A O 1
ATOM 802 N N . MET A 1 101 ? 8.970 -6.133 2.394 1.00 93.00 101 MET A N 1
ATOM 803 C CA . MET A 1 101 ? 9.147 -7.311 1.551 1.00 93.00 101 MET A CA 1
ATOM 804 C C . MET A 1 101 ? 9.731 -6.883 0.205 1.00 93.00 101 MET A C 1
ATOM 806 O O . MET A 1 101 ? 9.225 -5.959 -0.425 1.00 93.00 101 MET A O 1
ATOM 810 N N . GLU A 1 102 ? 10.799 -7.544 -0.224 1.00 92.25 102 GLU A N 1
ATOM 811 C CA . GLU A 1 102 ? 11.473 -7.291 -1.498 1.00 92.25 102 GLU A CA 1
ATOM 812 C C . GLU A 1 102 ? 11.459 -8.567 -2.331 1.00 92.25 102 GLU A C 1
ATOM 814 O O . GLU A 1 102 ? 11.689 -9.656 -1.807 1.00 92.25 102 GLU A O 1
ATOM 819 N N . CYS A 1 103 ? 11.181 -8.423 -3.617 1.00 85.81 103 CYS A N 1
ATOM 820 C CA . CYS A 1 103 ? 11.267 -9.481 -4.609 1.00 85.81 103 CYS A CA 1
ATOM 821 C C . CYS A 1 103 ? 11.917 -8.920 -5.877 1.00 85.81 103 CYS A C 1
ATOM 823 O O . CYS A 1 103 ? 12.138 -7.714 -5.992 1.00 85.81 103 CYS A O 1
ATOM 825 N N . GLU A 1 104 ? 12.193 -9.786 -6.847 1.00 83.56 104 GLU A N 1
ATOM 826 C CA . GLU A 1 104 ? 12.812 -9.393 -8.120 1.00 83.56 104 GLU A CA 1
ATOM 827 C C . GLU A 1 104 ? 11.996 -8.322 -8.865 1.00 83.56 104 GLU A C 1
ATOM 829 O O . GLU A 1 104 ? 12.566 -7.439 -9.505 1.00 83.56 104 GLU A O 1
ATOM 834 N N . LEU A 1 105 ? 10.668 -8.351 -8.701 1.00 79.38 105 LEU A N 1
ATOM 835 C CA . LEU A 1 105 ? 9.726 -7.439 -9.350 1.00 79.38 105 LEU A CA 1
ATOM 836 C C . LEU A 1 105 ? 9.542 -6.105 -8.608 1.00 79.38 105 LEU A C 1
ATOM 838 O O . LEU A 1 105 ? 9.024 -5.151 -9.186 1.00 79.38 105 LEU A O 1
ATOM 842 N N . GLY A 1 106 ? 9.938 -6.000 -7.336 1.00 88.69 106 GLY A N 1
ATOM 843 C CA . GLY A 1 106 ? 9.711 -4.772 -6.579 1.00 88.69 106 GLY A CA 1
ATOM 844 C C . GLY A 1 106 ? 9.693 -4.907 -5.065 1.00 88.69 106 GLY A C 1
ATOM 845 O O . GLY A 1 106 ? 10.110 -5.908 -4.479 1.00 88.69 106 GLY A O 1
ATOM 846 N N . LYS A 1 107 ? 9.207 -3.843 -4.426 1.00 93.44 107 LYS A N 1
ATOM 847 C CA . LYS A 1 107 ? 9.184 -3.661 -2.975 1.00 93.44 107 LYS A CA 1
ATOM 848 C C . LYS A 1 107 ? 7.768 -3.396 -2.488 1.00 93.44 107 LYS A C 1
ATOM 850 O O . LYS A 1 107 ? 7.058 -2.549 -3.024 1.00 93.44 107 LYS A O 1
ATOM 855 N N . LEU A 1 108 ? 7.408 -4.076 -1.407 1.00 94.06 108 LEU A N 1
ATOM 856 C CA . LEU A 1 108 ? 6.170 -3.887 -0.667 1.00 94.06 108 LEU A CA 1
ATOM 857 C C . LEU A 1 108 ? 6.482 -3.393 0.740 1.00 94.06 108 LEU A C 1
ATOM 859 O O . LEU A 1 108 ? 7.269 -3.996 1.474 1.00 94.06 108 LEU A O 1
ATOM 863 N N . HIS A 1 109 ? 5.841 -2.295 1.122 1.00 96.06 109 HIS A N 1
ATOM 864 C CA . HIS A 1 109 ? 5.874 -1.776 2.483 1.00 96.06 109 HIS A CA 1
ATOM 865 C C . HIS A 1 109 ? 4.499 -1.905 3.130 1.00 96.06 109 HIS A C 1
ATOM 867 O O . HIS A 1 109 ? 3.515 -1.395 2.597 1.00 96.06 109 HIS A O 1
ATOM 873 N N . PHE A 1 110 ? 4.450 -2.546 4.293 1.00 95.19 110 PHE A N 1
ATOM 874 C CA . PHE A 1 110 ? 3.254 -2.787 5.088 1.00 95.19 110 PHE A CA 1
ATOM 875 C C . PHE A 1 110 ? 3.282 -1.921 6.346 1.00 95.19 110 PHE A C 1
ATOM 877 O O . PHE A 1 110 ? 4.275 -1.864 7.080 1.00 95.19 110 PHE A O 1
ATOM 884 N N . LYS A 1 111 ? 2.166 -1.249 6.628 1.00 94.88 111 LYS A N 1
ATOM 885 C CA . LYS A 1 111 ? 2.003 -0.425 7.824 1.00 94.88 111 LYS A CA 1
ATOM 886 C C . LYS A 1 111 ? 0.620 -0.620 8.421 1.00 94.88 111 LYS A C 1
ATOM 888 O O . LYS A 1 111 ? -0.386 -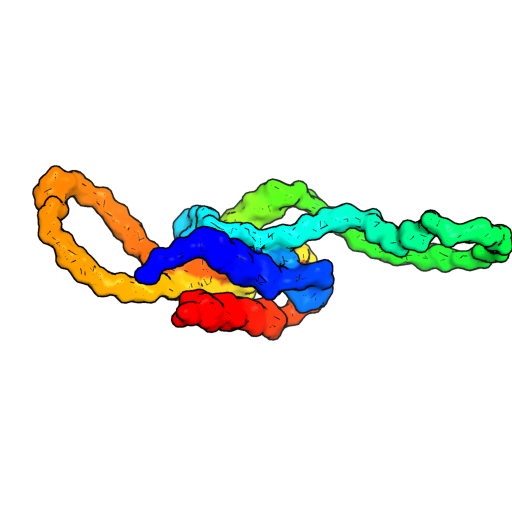0.315 7.791 1.00 94.88 111 LYS A O 1
ATOM 893 N N . PHE A 1 112 ? 0.570 -1.053 9.675 1.00 93.25 112 PHE A N 1
ATOM 894 C CA . PHE A 1 112 ? -0.686 -1.105 10.413 1.00 93.25 112 PHE A CA 1
ATOM 895 C C . PHE A 1 112 ? -1.132 0.301 10.855 1.00 93.25 112 PHE A C 1
ATOM 897 O O . PHE A 1 112 ? -0.350 1.066 11.428 1.00 93.25 112 PHE A O 1
ATOM 904 N N . ILE A 1 113 ? -2.397 0.624 10.590 1.00 91.81 113 ILE A N 1
ATOM 905 C CA . ILE A 1 113 ? -3.061 1.892 10.890 1.00 91.81 113 ILE A CA 1
ATOM 906 C C . ILE A 1 113 ? -4.168 1.620 11.907 1.00 91.81 113 ILE A C 1
ATOM 908 O O . ILE A 1 113 ? -5.202 1.038 11.584 1.00 91.81 113 ILE A O 1
ATOM 912 N N . GLN A 1 114 ? -3.946 2.041 13.148 1.00 89.25 114 GLN A N 1
ATOM 913 C CA . GLN A 1 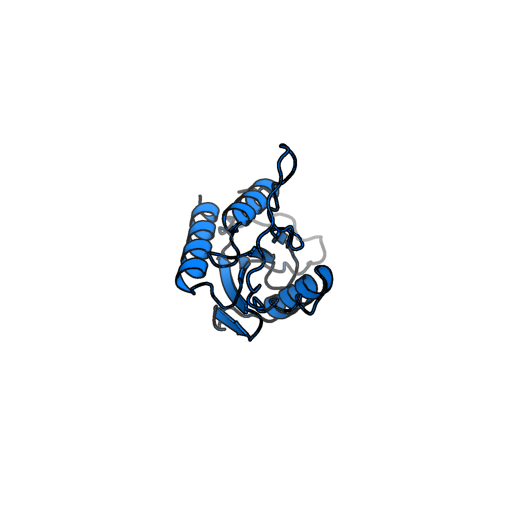114 ? -4.896 1.857 14.240 1.00 89.25 114 GLN A CA 1
ATOM 914 C C . GLN A 1 114 ? -6.146 2.724 14.013 1.00 89.25 114 GLN A C 1
ATOM 916 O O . GLN A 1 114 ? -6.050 3.911 13.698 1.00 89.25 114 GLN A O 1
ATOM 921 N N . LEU A 1 115 ? -7.331 2.145 14.207 1.00 82.88 115 LEU A N 1
ATOM 922 C CA . LEU A 1 115 ? -8.567 2.917 14.277 1.00 82.88 115 LEU A CA 1
ATOM 923 C C . LEU A 1 115 ? -8.628 3.671 15.613 1.00 82.88 115 LEU A C 1
ATOM 925 O O . LEU A 1 115 ? -8.314 3.082 16.655 1.00 82.88 115 LEU A O 1
ATOM 929 N N . PRO A 1 116 ? -9.073 4.941 15.625 1.00 69.94 116 PRO A N 1
ATOM 930 C CA . PRO A 1 116 ? -9.312 5.640 16.876 1.00 69.94 116 PRO A CA 1
ATOM 931 C C . PRO A 1 116 ? -10.335 4.849 17.694 1.00 69.94 116 PRO A C 1
ATOM 933 O O . PRO A 1 116 ? -11.394 4.469 17.189 1.00 69.94 116 PRO A O 1
ATOM 936 N N . ILE A 1 117 ? -10.000 4.583 18.957 1.00 64.62 117 ILE A N 1
ATOM 937 C CA . ILE A 1 117 ? -10.859 3.836 19.876 1.00 64.62 117 ILE A CA 1
ATOM 938 C C . ILE A 1 117 ? -12.158 4.630 20.021 1.00 64.62 117 ILE A C 1
ATOM 940 O O . ILE A 1 117 ? -12.185 5.690 20.646 1.00 64.62 117 ILE A O 1
ATOM 944 N N . SER A 1 118 ? -13.243 4.143 19.417 1.00 55.97 118 SER A N 1
ATOM 945 C CA . SER A 1 118 ? -14.561 4.705 19.694 1.00 55.97 118 SER A CA 1
ATOM 946 C C . SER A 1 118 ? -14.876 4.433 21.164 1.00 55.97 118 SER A C 1
ATOM 948 O O . SER A 1 118 ? -14.692 3.292 21.603 1.00 55.97 118 SER A O 1
ATOM 950 N N . PRO A 1 119 ? -15.384 5.415 21.933 1.00 51.91 119 PRO A N 1
ATOM 951 C CA . PRO A 1 119 ? -15.943 5.106 23.238 1.00 51.91 119 PRO A CA 1
ATOM 952 C C . PRO A 1 119 ? -17.008 4.026 23.035 1.00 51.91 119 PRO A C 1
ATOM 954 O O . PRO A 1 119 ? -17.831 4.130 22.118 1.00 51.91 119 PRO A O 1
ATOM 957 N N . LEU A 1 120 ? -16.932 2.958 23.836 1.00 51.34 120 LEU A N 1
ATOM 958 C CA . LEU A 1 120 ? -17.939 1.906 23.870 1.00 51.34 120 LEU A CA 1
ATOM 959 C C . LEU A 1 120 ? -19.306 2.576 24.016 1.00 51.34 120 LEU A C 1
ATOM 961 O O . LEU A 1 120 ? -19.641 3.096 25.080 1.00 51.34 120 LEU A O 1
ATOM 965 N N . VAL A 1 121 ? -20.108 2.562 22.954 1.00 50.69 121 VAL A N 1
ATOM 966 C CA . VAL A 1 121 ? -21.537 2.813 23.099 1.00 50.69 121 VAL A CA 1
ATOM 967 C C . VAL A 1 121 ? -22.035 1.656 23.954 1.00 50.69 121 VAL A C 1
ATOM 969 O O . VAL A 1 121 ? -21.996 0.508 23.507 1.00 50.69 121 VAL A O 1
ATOM 972 N N . SER A 1 122 ? -22.401 1.945 25.208 1.00 44.44 122 SER A N 1
ATOM 973 C CA . SER A 1 122 ? -22.992 0.955 26.108 1.00 44.44 122 SER A CA 1
ATOM 974 C C . SER A 1 122 ? -24.105 0.256 25.347 1.00 44.44 122 SER A C 1
ATOM 976 O O . SER A 1 122 ? -25.052 0.894 24.889 1.00 44.44 122 SER A O 1
ATOM 978 N N . SER A 1 123 ? -23.946 -1.047 25.148 1.00 49.91 123 SER A N 1
ATOM 979 C CA . SER A 1 123 ? -24.880 -1.898 24.427 1.00 49.91 123 SER A CA 1
ATOM 980 C C . SER A 1 123 ? -26.135 -2.117 25.266 1.00 49.91 123 SER A C 1
ATOM 982 O O . SER A 1 123 ? -26.387 -3.215 25.746 1.00 49.91 123 SER A O 1
ATOM 984 N N . ILE A 1 124 ? -26.911 -1.058 25.465 1.00 49.16 124 ILE A N 1
ATOM 985 C CA . ILE A 1 124 ? -28.260 -1.126 26.008 1.00 49.16 124 ILE A CA 1
ATOM 986 C C . ILE A 1 124 ? -29.138 -1.694 24.886 1.00 49.16 124 ILE A C 1
ATOM 988 O O . ILE A 1 124 ? -29.311 -1.056 23.850 1.00 49.16 124 ILE A O 1
ATOM 992 N N . GLY A 1 125 ? -29.632 -2.925 25.063 1.00 54.12 125 GLY A N 1
ATOM 993 C CA . GLY A 1 125 ? -30.647 -3.530 24.189 1.00 54.12 125 GLY A CA 1
ATOM 994 C C . GLY A 1 125 ? -30.194 -4.622 23.209 1.00 54.12 125 GLY A C 1
ATOM 995 O O . GLY A 1 125 ? -30.973 -4.985 22.334 1.00 54.12 125 GLY A O 1
ATOM 996 N N . LYS A 1 126 ? -28.982 -5.190 23.328 1.00 53.53 126 LYS A N 1
ATOM 997 C CA . LYS A 1 126 ? -28.536 -6.322 22.470 1.00 53.53 126 LYS A CA 1
ATOM 998 C C . LYS A 1 126 ? -29.035 -7.706 22.917 1.00 53.53 126 LYS A C 1
ATOM 1000 O O . LYS A 1 126 ? -28.647 -8.713 22.335 1.00 53.53 126 LYS A O 1
ATOM 1005 N N . GLU A 1 127 ? -29.890 -7.769 23.928 1.00 58.78 127 GLU A N 1
ATOM 1006 C CA . GLU A 1 127 ? -30.261 -9.012 24.625 1.00 58.78 127 GLU A CA 1
ATOM 1007 C C . GLU A 1 127 ? -31.217 -9.916 23.822 1.00 58.78 127 GLU A C 1
ATOM 1009 O O . GLU A 1 127 ? -31.505 -11.035 24.232 1.00 58.78 127 GLU A O 1
ATOM 1014 N N . SER A 1 128 ? -31.687 -9.459 22.658 1.00 55.97 128 SER A N 1
ATOM 1015 C CA . SER A 1 128 ? -32.686 -10.146 21.828 1.00 55.97 128 SER A CA 1
ATOM 1016 C C . SER A 1 128 ? -32.233 -10.450 20.394 1.00 55.97 128 SER A C 1
ATOM 1018 O O . SER A 1 128 ? -33.034 -10.936 19.596 1.00 55.97 128 SER A O 1
ATOM 1020 N N . LEU A 1 129 ? -30.963 -10.210 20.050 1.00 59.50 129 LEU A N 1
ATOM 1021 C CA . LEU A 1 129 ? -30.412 -10.544 18.733 1.00 59.50 129 LEU A CA 1
ATOM 1022 C C . LEU A 1 129 ? -29.339 -11.635 18.866 1.00 59.50 129 LEU A C 1
ATOM 1024 O O . LEU A 1 129 ? -28.519 -11.560 19.784 1.00 59.50 129 LEU A O 1
ATOM 1028 N N . PRO A 1 130 ? -29.304 -12.639 17.967 1.00 55.66 130 PRO A N 1
ATOM 1029 C CA . PRO A 1 130 ? -28.228 -13.624 17.957 1.00 55.66 130 PRO A CA 1
ATOM 1030 C C . PRO A 1 130 ? -26.886 -12.896 17.862 1.00 55.66 130 PRO A C 1
ATOM 1032 O O . PRO A 1 130 ? -26.734 -11.961 17.070 1.00 55.66 130 PRO A O 1
ATOM 1035 N N . SER A 1 131 ? -25.923 -13.289 18.700 1.00 54.31 131 SER A N 1
ATOM 1036 C CA . SER A 1 131 ? -24.621 -12.634 18.763 1.00 54.31 131 SER A CA 1
ATOM 1037 C C . SER A 1 131 ? -23.865 -12.864 17.455 1.00 54.31 131 SER A C 1
ATOM 1039 O O . SER A 1 131 ? -23.167 -13.856 17.251 1.00 54.31 131 SER A O 1
ATOM 1041 N N . VAL A 1 132 ? -23.997 -11.926 16.521 1.00 56.03 132 VAL A N 1
ATOM 1042 C CA . VAL A 1 132 ? -23.054 -11.826 15.413 1.00 56.03 132 VAL A CA 1
ATOM 1043 C C . VAL A 1 132 ? -21.707 -11.544 16.071 1.00 56.03 132 VAL A C 1
ATOM 1045 O O . VAL A 1 132 ? -21.570 -10.541 16.775 1.00 56.03 132 VAL A O 1
ATOM 1048 N N . LYS A 1 133 ? -20.738 -12.462 15.936 1.00 48.38 133 LYS A N 1
ATOM 1049 C CA . LYS A 1 133 ? -19.363 -12.242 16.402 1.00 48.38 133 LYS A CA 1
ATOM 1050 C C . LYS A 1 133 ? -18.916 -10.895 15.843 1.00 48.38 133 LYS A C 1
ATOM 1052 O O . LYS A 1 133 ? -18.679 -10.784 14.644 1.00 48.38 133 LYS A O 1
ATOM 1057 N N . ASN A 1 134 ? -18.806 -9.884 16.701 1.00 50.44 134 ASN A N 1
ATOM 1058 C CA . ASN A 1 134 ? -18.123 -8.657 16.336 1.00 50.44 134 ASN A CA 1
ATOM 1059 C C . ASN A 1 134 ? -16.680 -9.066 16.036 1.00 50.44 134 ASN A C 1
ATOM 1061 O O . ASN A 1 134 ? -15.906 -9.334 16.954 1.00 50.44 134 ASN A O 1
ATOM 1065 N N . GLN A 1 135 ? -16.326 -9.161 14.755 1.00 57.41 135 GLN A N 1
ATOM 1066 C CA . GLN A 1 135 ? -14.934 -9.068 14.349 1.00 57.41 135 GLN A CA 1
ATOM 1067 C C . GLN A 1 135 ? -14.527 -7.642 14.707 1.00 57.41 135 GLN A C 1
ATOM 1069 O O . GLN A 1 135 ? -14.846 -6.695 13.992 1.00 57.41 135 GLN A O 1
ATOM 1074 N N . PHE A 1 136 ? -13.961 -7.470 15.900 1.00 62.25 136 PHE A N 1
ATOM 1075 C CA . PHE A 1 136 ? -13.426 -6.189 16.325 1.00 62.25 136 PHE A CA 1
ATOM 1076 C C . PHE A 1 136 ? -12.259 -5.868 15.402 1.00 62.25 136 PHE A C 1
ATOM 1078 O O . PHE A 1 136 ? -11.163 -6.393 15.562 1.00 62.25 136 PHE A O 1
ATOM 1085 N N . ILE A 1 137 ? -12.531 -5.047 14.395 1.00 72.75 137 ILE A N 1
ATOM 1086 C CA . ILE A 1 137 ? -11.501 -4.458 13.560 1.00 72.75 137 ILE A CA 1
ATOM 1087 C C . ILE A 1 137 ? -10.939 -3.289 14.362 1.00 72.75 137 ILE A C 1
ATOM 1089 O O . ILE A 1 137 ? -11.604 -2.273 14.559 1.00 72.75 137 ILE A O 1
ATOM 1093 N N . ASP A 1 138 ? -9.726 -3.464 14.863 1.00 81.12 138 ASP A N 1
ATOM 1094 C CA . ASP A 1 138 ? -8.971 -2.455 15.600 1.00 81.12 138 ASP A CA 1
ATOM 1095 C C . ASP A 1 138 ? -8.118 -1.576 14.670 1.00 81.12 138 ASP A C 1
ATOM 1097 O O . ASP A 1 138 ? -7.578 -0.562 15.105 1.00 81.12 138 ASP A O 1
ATOM 1101 N N . GLY A 1 139 ? -8.029 -1.901 13.379 1.00 88.06 139 GLY A N 1
ATOM 1102 C CA . GLY A 1 139 ? -7.338 -1.073 12.399 1.00 88.06 139 GLY A CA 1
ATOM 1103 C C . GLY A 1 139 ? -7.313 -1.645 10.988 1.00 88.06 139 GLY A C 1
ATOM 1104 O O . GLY A 1 139 ? -7.994 -2.620 10.672 1.00 88.06 139 GLY A O 1
ATOM 1105 N N . PHE A 1 140 ? -6.502 -1.013 10.150 1.00 91.56 140 PHE A N 1
ATOM 1106 C CA . PHE A 1 140 ? -6.289 -1.333 8.744 1.00 91.56 140 PHE A CA 1
ATOM 1107 C C . PHE A 1 140 ? -4.813 -1.620 8.470 1.00 91.56 140 PHE A C 1
ATOM 1109 O O . PHE A 1 140 ? -3.941 -1.242 9.249 1.00 91.56 140 PHE A O 1
ATOM 1116 N N . ILE A 1 141 ? -4.521 -2.242 7.335 1.00 93.25 141 ILE A N 1
ATOM 1117 C CA . ILE A 1 141 ? -3.164 -2.410 6.818 1.00 93.25 141 ILE A CA 1
ATOM 1118 C C . ILE A 1 141 ? -3.041 -1.540 5.568 1.00 93.25 141 ILE A C 1
ATOM 1120 O O . ILE A 1 141 ? -3.792 -1.707 4.607 1.00 93.25 141 ILE A O 1
ATOM 1124 N N . LEU A 1 142 ? -2.109 -0.591 5.601 1.00 95.31 142 LEU A N 1
ATOM 1125 C CA . LEU A 1 142 ? -1.655 0.171 4.445 1.00 95.31 142 LEU A CA 1
ATOM 1126 C C . LEU A 1 142 ? -0.547 -0.622 3.747 1.00 95.31 142 LEU A C 1
ATOM 1128 O O . LEU A 1 142 ? 0.433 -0.995 4.393 1.00 95.31 142 LEU A O 1
ATOM 1132 N N . ILE A 1 143 ? -0.681 -0.826 2.440 1.00 95.50 143 ILE A N 1
ATOM 1133 C CA . ILE A 1 143 ? 0.347 -1.416 1.582 1.00 95.50 143 ILE A CA 1
ATOM 1134 C C . ILE A 1 143 ? 0.784 -0.383 0.553 1.00 95.50 143 ILE A C 1
ATOM 1136 O O . ILE A 1 143 ? -0.060 0.207 -0.119 1.00 95.50 143 ILE A O 1
ATOM 1140 N N . LEU A 1 144 ? 2.092 -0.192 0.409 1.00 95.56 144 LEU A N 1
ATOM 1141 C CA . LEU A 1 144 ? 2.697 0.597 -0.661 1.00 95.56 144 LEU A CA 1
ATOM 1142 C C . LEU A 1 144 ? 3.526 -0.326 -1.549 1.00 95.56 144 LEU A C 1
ATOM 1144 O O . LEU A 1 144 ? 4.401 -1.025 -1.041 1.00 95.56 144 LEU A O 1
ATOM 1148 N N . ASN A 1 145 ? 3.255 -0.309 -2.851 1.00 92.81 145 ASN A N 1
ATOM 1149 C CA . ASN A 1 145 ? 3.985 -1.073 -3.856 1.00 92.81 145 ASN A CA 1
ATOM 1150 C C . ASN A 1 145 ? 4.813 -0.138 -4.738 1.00 92.81 145 ASN A C 1
ATOM 1152 O O . ASN A 1 145 ? 4.313 0.894 -5.203 1.00 92.81 145 ASN A O 1
ATOM 1156 N N . SER A 1 146 ? 6.067 -0.508 -4.963 1.00 91.81 146 SER A N 1
ATOM 1157 C CA . SER A 1 146 ? 6.999 0.227 -5.808 1.00 91.81 146 SER A CA 1
ATOM 1158 C C . SER A 1 146 ? 7.949 -0.699 -6.553 1.00 91.81 146 SER A C 1
ATOM 1160 O O . SER A 1 146 ? 8.171 -1.844 -6.160 1.00 91.81 146 SER A O 1
ATOM 1162 N N . THR A 1 147 ? 8.625 -0.150 -7.557 1.00 90.12 147 THR A N 1
ATOM 1163 C CA . THR A 1 147 ? 9.731 -0.833 -8.234 1.00 90.12 147 THR A CA 1
ATOM 1164 C C . THR A 1 147 ? 10.912 -1.086 -7.288 1.00 90.12 147 THR A C 1
ATOM 1166 O O . THR A 1 147 ? 11.050 -0.450 -6.234 1.00 90.12 147 THR A O 1
ATOM 1169 N N . LYS A 1 148 ? 11.802 -2.010 -7.675 1.00 89.50 148 LYS A N 1
ATOM 1170 C CA . LYS A 1 148 ? 13.003 -2.375 -6.899 1.00 89.50 148 LYS A CA 1
ATOM 1171 C C . LYS A 1 148 ? 13.950 -1.190 -6.657 1.00 89.50 148 LYS A C 1
ATOM 1173 O O . LYS A 1 148 ? 14.631 -1.136 -5.634 1.00 89.50 148 LYS A O 1
ATOM 1178 N N . ASN A 1 149 ? 13.941 -0.202 -7.551 1.00 88.31 149 ASN A N 1
ATOM 1179 C CA . ASN A 1 149 ? 14.840 0.954 -7.517 1.00 88.31 149 ASN A CA 1
ATOM 1180 C C . ASN A 1 149 ? 14.460 1.986 -6.442 1.00 88.31 149 ASN A C 1
ATOM 1182 O O . ASN A 1 149 ? 15.296 2.786 -6.030 1.00 88.31 149 ASN A O 1
ATOM 1186 N N . VAL A 1 150 ? 13.220 1.960 -5.944 1.00 91.56 150 VAL A N 1
ATOM 1187 C CA . VAL A 1 150 ? 12.761 2.907 -4.923 1.00 91.56 150 VAL A CA 1
ATOM 1188 C C . VAL A 1 150 ? 13.392 2.583 -3.566 1.00 91.56 150 VAL A C 1
ATOM 1190 O O . VAL A 1 150 ? 13.398 1.442 -3.092 1.00 91.56 150 VAL A O 1
ATOM 1193 N N . GLU A 1 151 ? 13.929 3.606 -2.902 1.00 93.81 151 GLU A N 1
ATOM 1194 C CA . GLU A 1 151 ? 14.507 3.455 -1.570 1.00 93.81 151 GLU A CA 1
ATOM 1195 C C . GLU A 1 151 ? 13.437 3.195 -0.499 1.00 93.81 151 GLU A C 1
ATOM 1197 O O . GLU A 1 151 ? 12.410 3.875 -0.427 1.00 93.81 151 GLU A O 1
ATOM 1202 N N . TRP A 1 152 ? 13.741 2.307 0.454 1.00 95.19 152 TRP A N 1
ATOM 1203 C CA . TRP A 1 152 ? 12.878 2.042 1.614 1.00 95.19 152 TRP A CA 1
ATOM 1204 C C . TRP A 1 152 ? 12.527 3.300 2.413 1.00 95.19 152 TRP A C 1
ATOM 1206 O O . TRP A 1 152 ? 11.446 3.385 2.994 1.00 95.19 152 TRP A O 1
ATOM 1216 N N . LYS A 1 153 ? 13.428 4.288 2.449 1.00 96.25 153 LYS A N 1
ATOM 1217 C CA . LYS A 1 153 ? 13.209 5.562 3.142 1.00 96.25 153 LYS A CA 1
ATOM 1218 C C . LYS A 1 153 ? 12.021 6.332 2.560 1.00 96.25 153 LYS A C 1
ATOM 1220 O O . LYS A 1 153 ? 11.275 6.946 3.317 1.00 96.25 153 LYS A O 1
ATOM 1225 N N . ILE A 1 154 ? 11.820 6.266 1.244 1.00 95.06 154 ILE A N 1
ATOM 1226 C CA . ILE A 1 154 ? 10.708 6.930 0.557 1.00 95.06 154 ILE A CA 1
ATOM 1227 C C . ILE A 1 154 ? 9.386 6.277 0.969 1.00 95.06 154 ILE A C 1
ATOM 1229 O O . ILE A 1 154 ? 8.476 6.974 1.417 1.00 95.06 154 ILE A O 1
ATOM 1233 N N . LEU A 1 155 ? 9.311 4.943 0.910 1.00 95.25 155 LEU A N 1
ATOM 1234 C CA . LEU A 1 155 ? 8.124 4.181 1.316 1.00 95.25 155 LEU A CA 1
ATOM 1235 C C . LEU A 1 155 ? 7.771 4.409 2.792 1.00 95.25 155 LEU A C 1
ATOM 1237 O O . LEU A 1 155 ? 6.611 4.645 3.130 1.00 95.25 155 LEU A O 1
ATOM 1241 N N . LEU A 1 156 ? 8.779 4.420 3.669 1.00 96.00 156 LEU A N 1
ATOM 1242 C CA . LEU A 1 156 ? 8.596 4.715 5.089 1.00 96.00 156 LEU A CA 1
ATOM 1243 C C . LEU A 1 156 ? 8.041 6.125 5.299 1.00 96.00 156 LEU A C 1
ATOM 1245 O O . LEU A 1 156 ? 7.022 6.277 5.972 1.00 96.00 156 LEU A O 1
ATOM 1249 N N . ASN A 1 157 ? 8.655 7.138 4.682 1.00 96.25 157 ASN A N 1
ATOM 1250 C CA . ASN A 1 157 ? 8.207 8.525 4.792 1.00 96.25 157 ASN A CA 1
ATOM 1251 C C . ASN A 1 157 ? 6.761 8.697 4.313 1.00 96.25 157 ASN A C 1
ATOM 1253 O O . ASN A 1 157 ? 5.970 9.334 5.005 1.00 96.25 157 ASN A O 1
ATOM 1257 N N . LYS A 1 158 ? 6.396 8.081 3.181 1.00 95.75 158 LYS A N 1
ATOM 1258 C CA . LYS A 1 158 ? 5.025 8.093 2.654 1.00 95.75 158 LYS A CA 1
ATOM 1259 C C . LYS A 1 158 ? 4.034 7.395 3.584 1.00 95.75 158 LYS A C 1
ATOM 1261 O O . LYS A 1 158 ? 2.941 7.904 3.813 1.00 95.75 158 LYS A O 1
ATOM 1266 N N . SER A 1 159 ? 4.418 6.274 4.192 1.00 95.50 159 SER A N 1
ATOM 1267 C CA . SER A 1 159 ? 3.552 5.596 5.164 1.00 95.50 159 SER A CA 1
ATOM 1268 C C . SER A 1 159 ? 3.314 6.424 6.435 1.00 95.50 159 SER A C 1
ATOM 1270 O O . SER A 1 159 ? 2.205 6.435 6.969 1.00 95.50 159 SER A O 1
ATOM 1272 N N . GLU A 1 160 ? 4.324 7.166 6.902 1.00 95.06 160 GLU A N 1
ATOM 1273 C CA . GLU A 1 160 ? 4.182 8.073 8.045 1.00 95.06 160 GLU A CA 1
ATOM 1274 C C . GLU A 1 160 ? 3.384 9.334 7.683 1.00 95.06 160 GLU A C 1
ATOM 1276 O O . GLU A 1 160 ? 2.618 9.826 8.509 1.00 95.06 160 GLU A O 1
ATOM 1281 N N . GLU A 1 161 ? 3.512 9.844 6.453 1.00 94.19 161 GLU A N 1
ATOM 1282 C CA . GLU A 1 161 ? 2.669 10.924 5.918 1.00 94.19 161 GLU A CA 1
ATOM 1283 C C . GLU A 1 161 ? 1.189 10.520 5.945 1.00 94.19 161 GLU A C 1
ATOM 1285 O O . GLU A 1 161 ? 0.361 11.237 6.509 1.00 94.19 161 GLU A O 1
ATOM 1290 N N . PHE A 1 162 ? 0.867 9.327 5.432 1.00 93.88 162 PHE A N 1
ATOM 1291 C CA . PHE A 1 162 ? -0.492 8.794 5.484 1.00 93.88 162 PHE A CA 1
ATOM 1292 C C . PHE A 1 162 ? -1.009 8.691 6.917 1.00 93.88 162 PHE A C 1
ATOM 1294 O O . PHE A 1 162 ? -2.120 9.129 7.202 1.00 93.88 162 PHE A O 1
ATOM 1301 N N . LYS A 1 163 ? -0.198 8.147 7.832 1.00 92.12 163 LYS A N 1
ATOM 1302 C CA . LYS A 1 163 ? -0.575 8.006 9.241 1.00 92.12 163 LYS A CA 1
ATOM 1303 C C . LYS A 1 163 ? -0.866 9.363 9.893 1.00 92.12 163 LYS A C 1
ATOM 1305 O O . LYS A 1 163 ? -1.880 9.507 10.563 1.00 92.12 163 LYS A O 1
ATOM 1310 N N . LYS A 1 164 ? -0.034 10.379 9.652 1.00 90.94 164 LYS A N 1
ATOM 1311 C CA . LYS A 1 164 ? -0.285 11.743 10.151 1.00 90.94 164 LYS A CA 1
ATOM 1312 C C . LYS A 1 164 ? -1.600 12.312 9.618 1.00 90.94 164 LYS A C 1
ATOM 1314 O O . LYS A 1 164 ? -2.370 12.882 10.386 1.00 90.94 164 LYS A O 1
ATOM 1319 N N . ASN A 1 165 ? -1.875 12.119 8.328 1.00 88.94 165 ASN A N 1
ATOM 1320 C CA . ASN A 1 165 ? -3.118 12.566 7.692 1.00 88.94 165 ASN A CA 1
ATOM 1321 C C . ASN A 1 165 ? -4.346 11.763 8.151 1.00 88.94 165 ASN A C 1
ATOM 1323 O O . ASN A 1 165 ? -5.472 12.248 8.045 1.00 88.94 165 ASN A O 1
ATOM 1327 N N . TRP A 1 166 ? -4.136 10.532 8.619 1.00 86.75 166 TRP A N 1
ATOM 1328 C CA . TRP A 1 166 ? -5.165 9.676 9.201 1.00 86.75 166 TRP A CA 1
ATOM 1329 C C . TRP A 1 166 ? -5.561 10.132 10.606 1.00 86.75 166 TRP A C 1
ATOM 1331 O O . TRP A 1 166 ? -6.748 10.187 10.923 1.00 86.75 166 TRP A O 1
ATOM 1341 N N . ASP A 1 167 ? -4.566 10.496 11.414 1.00 83.38 167 ASP A N 1
ATOM 1342 C CA . ASP A 1 167 ? -4.751 10.979 12.784 1.00 83.38 167 ASP A CA 1
ATOM 1343 C C . ASP A 1 167 ? -5.266 12.442 12.842 1.00 83.38 167 ASP A C 1
ATOM 1345 O O . ASP A 1 167 ? -5.657 12.901 13.916 1.00 83.38 167 ASP A O 1
ATOM 1349 N N . SER A 1 168 ? -5.280 13.159 11.702 1.00 77.69 168 SER A N 1
ATOM 1350 C CA . SER A 1 168 ? -5.748 14.556 11.544 1.00 77.69 168 SER A CA 1
ATOM 1351 C C . SER A 1 168 ? -7.215 14.675 11.104 1.00 77.69 168 SER A C 1
ATOM 1353 O O . SER A 1 168 ? -7.966 15.410 11.779 1.00 77.69 168 SER A O 1
#

Radius of gyration: 21.91 Å; chains: 1; bounding box: 56×35×70 Å

Secondary structure (DSSP, 8-state):
----HHHHHHHHHTT--SSTTTS-SEEEEE-TTS-EEEEEE-------------S--------------------SS-HHHHHHHHHHHHHH--TTS-SEEEETTEEEEEEEEEPP-------TT-TTS---------EEEEEEEE-TTS-HHHHHHHHHHHHHHHH-

Foldseek 3Di:
DPDDLVLLAVLQQVQADPDLLAHFQKKFKFFLQLHGSYIDGDPPPDDPPPPPDPDDDDDDDDDDDDDPPPPPPDDPDDPVRVVVVVSVVSNPDDPVDDLWDADQFWIKGKDWAFDDDDPPPPPDPPPPDDDPPPPPRRTIIMMTTGGHNYDPVSVVVSVVSSNVSVVD

Organism: NCBI:txid1296096